Protein AF-A0A7L5YNV5-F1 (afdb_monomer_lite)

Secondary structure (DSSP, 8-state):
---GGGB--EE-TTSEEEEEETTEEEEEEEE-BTB-EEEEEES------TT--HHHHHHHHHTEEEEEE-SSSSEEEEEGGGS-EEEE-------

pLDDT: mean 91.46, std 6.69, range [59.38, 97.75]

Structure (mmCIF, N/CA/C/O backbone):
data_AF-A0A7L5YNV5-F1
#
_entry.id   AF-A0A7L5YNV5-F1
#
loop_
_atom_site.group_PDB
_atom_site.id
_atom_site.type_symbol
_atom_site.label_atom_id
_atom_site.label_alt_id
_atom_site.label_comp_id
_atom_site.label_asym_id
_atom_site.label_entity_id
_atom_site.label_seq_id
_atom_site.pdbx_PDB_ins_code
_atom_site.Cartn_x
_atom_site.Cartn_y
_atom_site.Cartn_z
_atom_site.occupancy
_atom_site.B_iso_or_equiv
_atom_site.auth_seq_id
_atom_site.auth_comp_id
_atom_site.auth_asym_id
_atom_site.auth_atom_id
_atom_site.pdbx_PDB_model_num
ATOM 1 N N . MET A 1 1 ? 0.073 -5.094 -21.010 1.00 59.38 1 MET A N 1
ATOM 2 C CA . MET A 1 1 ? -0.820 -4.833 -19.864 1.00 59.38 1 MET A CA 1
ATOM 3 C C . MET A 1 1 ? -0.074 -5.329 -18.640 1.00 59.38 1 MET A C 1
ATOM 5 O O . MET A 1 1 ? 0.492 -6.411 -18.762 1.00 59.38 1 MET A O 1
ATOM 9 N N . PRO A 1 2 ? 0.039 -4.536 -17.563 1.00 73.44 2 PRO A N 1
ATOM 10 C CA . PRO A 1 2 ? 0.691 -4.990 -16.337 1.00 73.44 2 PRO A CA 1
ATOM 11 C C . PRO A 1 2 ? -0.004 -6.250 -15.809 1.00 73.44 2 PRO A C 1
ATOM 13 O O . PRO A 1 2 ? -1.213 -6.409 -15.985 1.00 73.44 2 PRO A O 1
ATOM 16 N N . ASP A 1 3 ? 0.785 -7.152 -15.234 1.00 85.38 3 ASP A N 1
ATOM 17 C CA . ASP A 1 3 ? 0.309 -8.409 -14.664 1.00 85.38 3 ASP A CA 1
ATOM 18 C C . ASP A 1 3 ? -0.233 -8.145 -13.248 1.00 85.38 3 ASP A C 1
ATOM 20 O O . ASP A 1 3 ? 0.557 -7.775 -12.375 1.00 85.38 3 ASP A O 1
ATOM 24 N N . PRO A 1 4 ? -1.553 -8.265 -13.011 1.00 86.44 4 PRO A N 1
ATOM 25 C CA . PRO A 1 4 ? -2.151 -7.938 -11.720 1.00 86.44 4 PRO A CA 1
ATOM 26 C C . PRO A 1 4 ? -1.637 -8.826 -10.581 1.00 86.44 4 PRO A C 1
ATOM 28 O O . PRO A 1 4 ? -1.594 -8.361 -9.445 1.00 86.44 4 PRO A O 1
ATOM 31 N N . ASP A 1 5 ? -1.177 -10.047 -10.870 1.00 89.56 5 ASP A N 1
ATOM 32 C CA . ASP A 1 5 ? -0.676 -10.974 -9.846 1.00 89.56 5 ASP A CA 1
ATOM 33 C C . ASP A 1 5 ? 0.657 -10.508 -9.233 1.00 89.56 5 ASP A C 1
ATOM 35 O O . ASP A 1 5 ? 1.069 -10.997 -8.181 1.00 89.56 5 ASP A O 1
ATOM 39 N N . LYS A 1 6 ? 1.317 -9.519 -9.849 1.00 92.94 6 LYS A N 1
ATOM 40 C CA . LYS A 1 6 ? 2.539 -8.894 -9.328 1.00 92.94 6 LYS A CA 1
ATOM 41 C C . LYS A 1 6 ? 2.292 -7.656 -8.462 1.00 92.94 6 LYS A C 1
ATOM 43 O O . LYS A 1 6 ? 3.241 -6.951 -8.123 1.00 92.94 6 LYS A O 1
ATOM 48 N N . TYR A 1 7 ? 1.039 -7.362 -8.127 1.00 95.62 7 TYR A N 1
ATOM 49 C CA . TYR A 1 7 ? 0.672 -6.252 -7.252 1.00 95.62 7 TYR A CA 1
ATOM 50 C C . TYR A 1 7 ? -0.097 -6.798 -6.062 1.00 95.62 7 TYR A C 1
ATOM 52 O O . TYR A 1 7 ? -1.296 -7.063 -6.132 1.00 95.62 7 TYR A O 1
ATOM 60 N N . THR A 1 8 ? 0.615 -6.995 -4.960 1.00 96.69 8 THR A N 1
ATOM 61 C CA . THR A 1 8 ? 0.076 -7.645 -3.768 1.00 96.69 8 THR A CA 1
ATOM 62 C C . THR A 1 8 ? 0.250 -6.760 -2.551 1.00 96.69 8 THR A C 1
ATOM 64 O O . THR A 1 8 ? 1.123 -5.895 -2.500 1.00 96.69 8 THR A O 1
ATOM 67 N N . ILE A 1 9 ? -0.603 -6.988 -1.560 1.00 97.00 9 ILE A N 1
ATOM 68 C CA . ILE A 1 9 ? -0.494 -6.384 -0.242 1.00 97.00 9 ILE A CA 1
ATOM 69 C C . ILE A 1 9 ? -0.921 -7.415 0.798 1.00 97.00 9 ILE A C 1
ATOM 71 O O . ILE A 1 9 ? -1.929 -8.105 0.635 1.00 97.00 9 ILE A O 1
ATOM 75 N N . VAL A 1 10 ? -0.130 -7.533 1.854 1.00 97.00 10 VAL A N 1
ATOM 76 C CA . VAL A 1 10 ? -0.344 -8.438 2.981 1.00 97.00 10 VAL A CA 1
ATOM 77 C C . VAL A 1 10 ? -0.464 -7.583 4.233 1.00 97.00 10 VAL A C 1
ATOM 79 O O . VAL A 1 10 ? 0.367 -6.708 4.467 1.00 97.00 10 VAL A O 1
ATOM 82 N N . PHE A 1 11 ? -1.510 -7.807 5.022 1.00 95.50 11 PHE A N 1
ATOM 83 C CA . PHE A 1 11 ? -1.761 -7.097 6.275 1.00 95.50 11 PHE A CA 1
ATOM 84 C C . PHE A 1 11 ? -1.516 -8.045 7.447 1.00 95.50 11 PHE A C 1
ATOM 86 O O . PHE A 1 11 ? -2.093 -9.133 7.475 1.00 95.50 11 PHE A O 1
ATOM 93 N N . TYR A 1 12 ? -0.682 -7.633 8.399 1.00 95.94 12 TYR A N 1
ATOM 94 C CA . TYR A 1 12 ? -0.346 -8.413 9.589 1.00 95.94 12 TYR A CA 1
ATOM 95 C C . TYR A 1 12 ? -1.044 -7.864 10.835 1.00 95.94 12 TYR A C 1
ATOM 97 O O . TYR A 1 12 ? -1.208 -6.657 10.984 1.00 95.94 12 TYR A O 1
ATOM 105 N N . ASP A 1 13 ? -1.387 -8.741 11.780 1.00 93.75 13 ASP A N 1
ATOM 106 C CA . ASP A 1 13 ? -2.119 -8.372 13.004 1.00 93.75 13 ASP A CA 1
ATOM 107 C C . ASP A 1 13 ? -1.389 -7.349 13.901 1.00 93.75 13 ASP A C 1
ATOM 109 O O . ASP A 1 13 ? -2.007 -6.731 14.769 1.00 93.75 13 ASP A O 1
ATOM 113 N N . ASP A 1 14 ? -0.085 -7.145 13.700 1.00 94.94 14 ASP A N 1
ATOM 114 C CA . ASP A 1 14 ? 0.725 -6.154 14.416 1.00 94.94 14 ASP A CA 1
ATOM 115 C C . ASP A 1 14 ? 0.643 -4.730 13.828 1.00 94.94 14 ASP A C 1
ATOM 117 O O . ASP A 1 14 ? 1.262 -3.806 14.360 1.00 94.94 14 ASP A O 1
ATOM 121 N N . GLY A 1 15 ? -0.137 -4.533 12.760 1.00 95.50 15 GLY A N 1
ATOM 122 C CA . GLY A 1 15 ? -0.285 -3.247 12.077 1.00 95.50 15 GLY A CA 1
ATOM 123 C C . GLY A 1 15 ? 0.772 -2.984 11.003 1.00 95.50 15 GLY A C 1
ATOM 124 O O . GLY A 1 15 ? 0.845 -1.870 10.480 1.00 95.50 15 GLY A O 1
ATOM 125 N N . THR A 1 16 ? 1.593 -3.976 10.653 1.00 97.25 16 THR A N 1
ATOM 126 C CA . THR A 1 16 ? 2.530 -3.883 9.529 1.00 97.25 16 THR A CA 1
ATOM 127 C C . THR A 1 16 ? 1.912 -4.384 8.228 1.00 97.25 16 THR A C 1
ATOM 129 O O . THR A 1 16 ? 0.931 -5.133 8.204 1.00 97.25 16 THR A O 1
ATOM 132 N N . THR A 1 17 ? 2.476 -3.942 7.108 1.00 97.44 17 THR A N 1
ATOM 133 C CA . THR A 1 17 ? 2.126 -4.452 5.785 1.00 97.44 17 THR A CA 1
ATOM 134 C C . THR A 1 17 ? 3.369 -4.664 4.938 1.00 97.44 17 THR A C 1
ATOM 136 O O . THR A 1 17 ? 4.361 -3.949 5.077 1.00 97.44 17 THR A O 1
ATOM 139 N N . THR A 1 18 ? 3.316 -5.661 4.064 1.00 97.25 18 THR A N 1
ATOM 140 C CA . THR A 1 18 ? 4.326 -5.905 3.033 1.00 97.25 18 THR A CA 1
ATOM 141 C C . THR A 1 18 ? 3.640 -6.222 1.714 1.00 97.25 18 THR A C 1
ATOM 143 O O . THR A 1 18 ? 2.438 -6.494 1.673 1.00 97.25 18 THR A O 1
ATOM 146 N N . GLY A 1 19 ? 4.389 -6.206 0.619 1.00 96.06 19 GLY A N 1
ATOM 147 C CA . GLY A 1 19 ? 3.846 -6.645 -0.654 1.00 96.06 19 GLY A CA 1
ATOM 148 C C . GLY A 1 19 ? 4.814 -6.535 -1.815 1.00 96.06 19 GLY A C 1
ATOM 149 O O . GLY A 1 19 ? 5.992 -6.198 -1.663 1.00 96.06 19 GLY A O 1
ATOM 150 N N . GLN A 1 20 ? 4.279 -6.841 -2.993 1.00 95.69 20 GLN A N 1
ATOM 151 C CA . GLN A 1 20 ? 4.975 -6.744 -4.266 1.00 95.69 20 GLN A CA 1
ATOM 152 C C . GLN A 1 20 ? 4.364 -5.636 -5.126 1.00 95.69 20 GLN A C 1
ATOM 154 O O . GLN A 1 20 ? 3.147 -5.472 -5.175 1.00 95.69 20 GLN A O 1
ATOM 159 N N . ALA A 1 21 ? 5.226 -4.888 -5.806 1.00 95.25 21 ALA A N 1
ATOM 160 C CA . ALA A 1 21 ? 4.896 -3.861 -6.779 1.00 95.25 21 ALA A CA 1
ATOM 161 C C . ALA A 1 21 ? 5.698 -4.136 -8.065 1.00 95.25 21 ALA A C 1
ATOM 163 O O . ALA A 1 21 ? 6.801 -3.624 -8.256 1.00 95.25 21 ALA A O 1
ATOM 164 N N . ASP A 1 22 ? 5.157 -4.995 -8.929 1.00 93.56 22 ASP A N 1
ATOM 165 C CA . ASP A 1 22 ? 5.841 -5.573 -10.095 1.00 93.56 22 ASP A CA 1
ATOM 166 C C . ASP A 1 22 ? 7.167 -6.260 -9.731 1.00 93.56 22 ASP A C 1
ATOM 168 O O . ASP A 1 22 ? 7.188 -7.333 -9.124 1.00 93.56 22 ASP A O 1
ATOM 172 N N . CYS A 1 23 ? 8.291 -5.649 -10.102 1.00 92.12 23 CYS A N 1
ATOM 173 C CA . CYS A 1 23 ? 9.623 -6.169 -9.832 1.00 92.12 23 CYS A CA 1
ATOM 174 C C . CYS A 1 23 ? 10.160 -5.759 -8.449 1.00 92.12 23 CYS A C 1
ATOM 176 O O . CYS A 1 23 ? 11.168 -6.306 -8.002 1.00 92.12 23 CYS A O 1
ATOM 178 N N . ASN A 1 24 ? 9.494 -4.809 -7.787 1.00 93.25 24 ASN A N 1
ATOM 179 C CA . ASN A 1 24 ? 9.889 -4.242 -6.504 1.00 93.25 24 ASN A CA 1
ATOM 180 C C . ASN A 1 24 ? 9.072 -4.843 -5.356 1.00 93.25 24 ASN A C 1
ATOM 182 O O . ASN A 1 24 ? 7.968 -5.351 -5.550 1.00 93.25 24 ASN A O 1
ATOM 186 N N . THR A 1 25 ? 9.607 -4.761 -4.141 1.00 95.50 25 THR A N 1
ATOM 187 C CA . THR A 1 25 ? 8.885 -5.083 -2.903 1.00 95.50 25 THR A CA 1
ATOM 188 C C . THR A 1 25 ? 8.817 -3.853 -2.015 1.00 95.50 25 THR A C 1
ATOM 190 O O . THR A 1 25 ? 9.616 -2.922 -2.161 1.00 95.50 25 THR A O 1
ATOM 193 N N . PHE A 1 26 ? 7.854 -3.845 -1.104 1.00 96.25 26 PHE A N 1
ATOM 194 C CA . PHE A 1 26 ? 7.692 -2.777 -0.130 1.00 96.25 26 PHE A CA 1
ATOM 195 C C . PHE A 1 26 ? 7.305 -3.328 1.237 1.00 96.25 26 PHE A C 1
ATOM 197 O O . PHE A 1 26 ? 6.704 -4.401 1.363 1.00 96.25 26 PHE A O 1
ATOM 204 N N . SER A 1 27 ? 7.589 -2.513 2.244 1.00 97.44 27 SER A N 1
ATOM 205 C CA . SER A 1 27 ? 7.164 -2.694 3.621 1.00 97.44 27 SER A CA 1
ATOM 206 C C . SER A 1 27 ? 6.508 -1.413 4.128 1.00 97.44 27 SER A C 1
ATOM 208 O O . SER A 1 27 ? 6.643 -0.344 3.532 1.00 97.44 27 SER A O 1
ATOM 210 N N . GLY A 1 28 ? 5.731 -1.505 5.199 1.00 96.94 28 GLY A N 1
ATOM 211 C CA . GLY A 1 28 ? 4.962 -0.370 5.676 1.00 96.94 28 GLY A CA 1
ATOM 212 C C . GLY A 1 28 ? 4.120 -0.671 6.899 1.00 96.94 28 GLY A C 1
ATOM 213 O O . GLY A 1 28 ? 4.254 -1.709 7.551 1.00 96.94 28 GLY A O 1
ATOM 214 N N . THR A 1 29 ? 3.216 0.253 7.196 1.00 97.75 29 THR A N 1
ATOM 215 C CA . THR A 1 29 ? 2.230 0.118 8.266 1.00 97.75 29 THR A CA 1
ATOM 216 C C . THR A 1 29 ? 0.834 0.450 7.770 1.00 97.75 29 THR A C 1
ATOM 218 O O . THR A 1 29 ? 0.643 1.149 6.772 1.00 97.75 29 THR A O 1
ATOM 221 N N . TYR A 1 30 ? -0.162 -0.063 8.482 1.00 96.31 30 TYR A N 1
ATOM 222 C CA . TYR A 1 30 ? -1.552 0.305 8.286 1.00 96.31 30 TYR A CA 1
ATOM 223 C C . TYR A 1 30 ? -2.233 0.537 9.632 1.00 96.31 30 TYR A C 1
ATOM 225 O O . TYR A 1 30 ? -1.831 0.013 10.670 1.00 96.31 30 TYR A O 1
ATOM 233 N N . SER A 1 31 ? -3.286 1.346 9.623 1.00 94.31 31 SER A N 1
ATOM 234 C CA . SER A 1 31 ? -4.079 1.623 10.817 1.00 94.31 31 SER A CA 1
ATOM 235 C C . SER A 1 31 ? -5.551 1.718 10.469 1.00 94.31 31 SER A C 1
ATOM 237 O O . SER A 1 31 ? -5.910 2.182 9.393 1.00 94.31 31 SER A O 1
ATOM 239 N N . GLN A 1 32 ? -6.389 1.275 11.404 1.00 90.00 32 GLN A N 1
ATOM 240 C CA . GLN A 1 32 ? -7.851 1.394 11.365 1.00 90.00 32 GLN A CA 1
ATOM 241 C C . GLN A 1 32 ? -8.400 2.272 12.498 1.00 90.00 32 GLN A C 1
ATOM 243 O O . GLN A 1 32 ? -9.606 2.492 12.586 1.00 90.00 32 GLN A O 1
ATOM 248 N N . ALA A 1 33 ? -7.536 2.763 13.393 1.00 85.38 33 ALA A N 1
ATOM 249 C CA . ALA A 1 33 ? -7.963 3.389 14.643 1.00 85.38 33 ALA A CA 1
ATOM 250 C C . ALA A 1 33 ? -8.615 4.770 14.448 1.00 85.38 33 ALA A C 1
ATOM 252 O O . ALA A 1 33 ? -9.500 5.137 15.215 1.00 85.38 33 ALA A O 1
ATOM 253 N N . ASN A 1 34 ? -8.201 5.525 13.426 1.00 80.81 34 ASN A N 1
ATOM 254 C CA . ASN A 1 34 ? -8.686 6.881 13.129 1.00 80.81 34 ASN A CA 1
ATOM 255 C C . ASN A 1 34 ? -9.072 7.015 11.647 1.00 80.81 34 ASN A C 1
ATOM 257 O O . ASN A 1 34 ? -8.739 7.999 10.990 1.00 80.81 34 ASN A O 1
ATOM 261 N N . GLY A 1 35 ? -9.741 5.990 11.117 1.00 83.31 35 GLY A N 1
ATOM 262 C CA . GLY A 1 35 ? -9.876 5.777 9.676 1.00 83.31 35 GLY A CA 1
ATOM 263 C C . GLY A 1 35 ? -8.844 4.773 9.168 1.00 83.31 35 GLY A C 1
ATOM 264 O O . GLY A 1 35 ? -7.964 4.354 9.920 1.00 83.31 35 GLY A O 1
ATOM 265 N N . PHE A 1 36 ? -9.002 4.351 7.912 1.00 92.31 36 PHE A N 1
ATOM 266 C CA . PHE A 1 36 ? -8.114 3.376 7.288 1.00 92.31 36 PHE A CA 1
ATOM 267 C C . PHE A 1 36 ? -7.005 4.111 6.537 1.00 92.31 36 PHE A C 1
ATOM 269 O O . PHE A 1 36 ? -7.282 4.809 5.564 1.00 92.31 36 PHE A O 1
ATOM 276 N N . THR A 1 37 ? -5.769 3.955 6.996 1.00 95.38 37 THR A N 1
ATOM 277 C CA . THR A 1 37 ? -4.581 4.565 6.386 1.00 95.38 37 THR A CA 1
ATOM 278 C C . THR A 1 37 ? -3.539 3.498 6.119 1.00 95.38 37 THR A C 1
ATOM 280 O O . THR A 1 37 ? -3.381 2.581 6.928 1.00 95.38 37 THR A O 1
ATOM 283 N N . ILE A 1 38 ? -2.793 3.659 5.035 1.00 97.06 38 ILE A N 1
ATOM 284 C CA . ILE A 1 38 ? -1.628 2.844 4.702 1.00 97.06 38 ILE A CA 1
ATOM 285 C C . ILE A 1 38 ? -0.446 3.793 4.501 1.00 97.06 38 ILE A C 1
ATOM 287 O O . ILE A 1 38 ? -0.613 4.918 4.037 1.00 97.06 38 ILE A O 1
ATOM 291 N N . SER A 1 39 ? 0.742 3.363 4.905 1.00 96.81 39 SER A N 1
ATOM 292 C CA . SER A 1 39 ? 1.988 4.064 4.609 1.00 96.81 39 SER A CA 1
ATOM 293 C C . SER A 1 39 ? 3.038 3.041 4.224 1.00 96.81 39 SER A C 1
ATOM 295 O O . SER A 1 39 ? 3.362 2.168 5.031 1.00 96.81 39 SER A O 1
ATOM 297 N N . VAL A 1 40 ? 3.547 3.126 2.999 1.00 96.88 40 VAL A N 1
ATOM 298 C CA . VAL A 1 40 ? 4.492 2.152 2.443 1.00 96.88 40 VAL A CA 1
ATOM 299 C C . VAL A 1 40 ? 5.82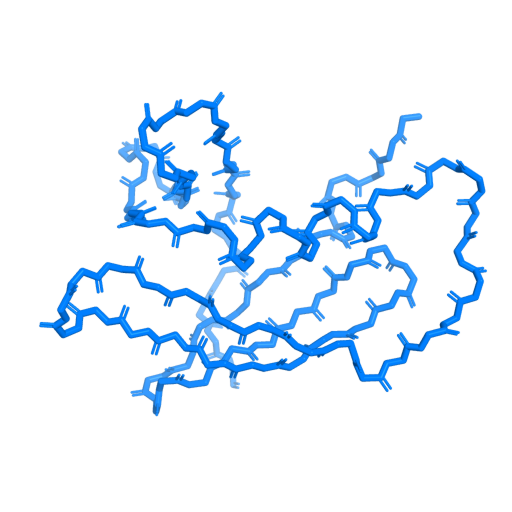3 2.798 2.092 1.00 96.88 40 VAL A C 1
ATOM 301 O O . VAL A 1 40 ? 5.950 3.996 1.868 1.00 96.88 40 VAL A O 1
ATOM 304 N N . THR A 1 41 ? 6.872 1.992 2.084 1.00 93.50 41 THR A N 1
ATOM 305 C CA . THR A 1 41 ? 8.215 2.377 1.666 1.00 93.50 41 THR A CA 1
ATOM 306 C C . THR A 1 41 ? 8.772 1.260 0.785 1.00 93.50 41 THR A C 1
ATOM 308 O O . THR A 1 41 ? 8.727 0.096 1.186 1.00 93.50 41 THR A O 1
ATOM 311 N N . PRO A 1 42 ? 9.287 1.571 -0.418 1.00 91.75 42 PRO A N 1
ATOM 312 C CA . PRO A 1 42 ? 9.931 0.566 -1.253 1.00 91.75 42 PRO A CA 1
ATOM 313 C C . PRO A 1 42 ? 11.181 0.005 -0.561 1.00 91.75 42 PRO A C 1
ATOM 315 O O . PRO A 1 42 ? 12.060 0.769 -0.161 1.00 91.75 42 PRO A O 1
ATOM 318 N N . ASP A 1 43 ? 11.290 -1.321 -0.473 1.00 87.25 43 ASP A N 1
ATOM 319 C CA . ASP A 1 43 ? 12.487 -1.999 0.052 1.00 87.25 43 ASP A CA 1
ATOM 320 C C . ASP A 1 43 ? 13.568 -2.131 -1.029 1.00 87.25 43 ASP A C 1
ATOM 322 O O . ASP A 1 43 ? 14.768 -2.112 -0.753 1.00 87.25 43 ASP A O 1
ATOM 326 N N . VAL A 1 44 ? 13.130 -2.270 -2.283 1.00 80.38 44 VAL A N 1
ATOM 327 C CA . VAL A 1 44 ? 13.979 -2.406 -3.467 1.00 80.38 44 VAL A CA 1
ATOM 328 C C . VAL A 1 44 ? 13.518 -1.392 -4.508 1.00 80.38 44 VAL A C 1
ATOM 330 O O . VAL A 1 44 ? 12.329 -1.282 -4.788 1.00 80.38 44 VAL A O 1
ATOM 333 N N . MET A 1 45 ? 14.466 -0.657 -5.094 1.00 76.50 45 MET A N 1
ATOM 334 C CA . MET A 1 45 ? 14.228 0.221 -6.246 1.00 76.50 45 MET A CA 1
ATOM 335 C C . MET A 1 45 ? 14.941 -0.339 -7.477 1.00 76.50 45 MET A C 1
ATOM 337 O O . MET A 1 45 ? 15.920 0.226 -7.969 1.00 76.50 45 MET A O 1
ATOM 341 N N . ALA A 1 46 ? 14.493 -1.502 -7.942 1.00 82.69 46 ALA A N 1
ATOM 342 C CA . ALA A 1 46 ? 14.907 -2.032 -9.228 1.00 82.69 46 ALA A CA 1
ATOM 343 C C . ALA A 1 46 ? 14.237 -1.234 -10.356 1.00 82.69 46 ALA A C 1
ATOM 345 O O . ALA A 1 46 ? 13.136 -0.697 -10.213 1.00 82.69 46 ALA A O 1
ATOM 346 N N . ALA A 1 47 ? 14.922 -1.155 -11.496 1.00 84.50 47 ALA A N 1
ATOM 347 C CA . ALA A 1 47 ? 14.347 -0.598 -12.709 1.00 84.50 47 ALA A CA 1
ATOM 348 C C . ALA A 1 47 ? 13.380 -1.627 -13.310 1.00 84.50 47 ALA A C 1
ATOM 350 O O . ALA A 1 47 ? 13.813 -2.530 -14.027 1.00 84.50 47 ALA A O 1
ATOM 351 N N . CYS A 1 48 ? 12.092 -1.514 -12.979 1.00 86.88 48 CYS A N 1
ATOM 352 C CA . CYS A 1 48 ? 11.054 -2.326 -13.607 1.00 86.88 48 CYS A CA 1
ATOM 353 C C . CYS A 1 48 ? 10.885 -1.946 -15.088 1.00 86.88 48 CYS A C 1
ATOM 355 O O . CYS A 1 48 ? 11.326 -0.884 -15.539 1.00 86.88 48 CYS A O 1
ATOM 357 N N . ASP A 1 49 ? 10.246 -2.826 -15.857 1.00 88.06 49 ASP A N 1
ATOM 358 C CA . ASP A 1 49 ? 10.003 -2.594 -17.279 1.00 88.06 49 ASP A CA 1
ATOM 359 C C . ASP A 1 49 ? 9.140 -1.340 -17.508 1.00 88.06 49 ASP A C 1
ATOM 361 O O . ASP A 1 49 ? 8.350 -0.936 -16.658 1.00 88.06 49 ASP A O 1
ATOM 365 N N . GLN A 1 50 ? 9.218 -0.745 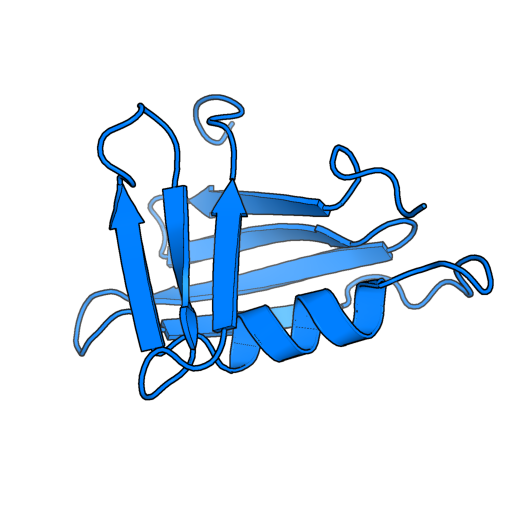-18.704 1.00 82.06 50 GLN A N 1
ATOM 366 C CA . GLN A 1 50 ? 8.500 0.495 -19.059 1.00 82.06 50 GLN A CA 1
ATOM 367 C C . GLN A 1 50 ? 6.964 0.414 -18.882 1.00 82.06 50 GLN A C 1
ATOM 369 O O . GLN A 1 50 ? 6.288 1.440 -18.851 1.00 82.06 50 GLN A O 1
ATOM 374 N N . GLY A 1 51 ? 6.400 -0.794 -18.791 1.00 84.62 51 GLY A N 1
ATOM 375 C CA . GLY A 1 51 ? 4.976 -1.027 -18.535 1.00 84.62 51 GLY A CA 1
ATOM 376 C C . GLY A 1 51 ? 4.590 -1.159 -17.057 1.00 84.62 51 GLY A C 1
ATOM 377 O O . GLY A 1 51 ? 3.412 -1.398 -16.786 1.00 84.62 51 GLY A O 1
ATOM 378 N N . SER A 1 52 ? 5.551 -1.050 -16.137 1.00 91.38 52 SER A N 1
ATOM 379 C CA . SER A 1 52 ? 5.331 -1.154 -14.696 1.00 91.38 52 SER A CA 1
ATOM 380 C C . SER A 1 52 ? 4.445 -0.026 -14.173 1.00 91.38 52 SER A C 1
ATOM 382 O O . SER A 1 52 ? 4.575 1.136 -14.556 1.00 91.38 52 SER A O 1
ATOM 384 N N . MET A 1 53 ? 3.561 -0.394 -13.253 1.00 93.00 53 MET A N 1
ATOM 385 C CA . MET A 1 53 ? 2.760 0.506 -12.426 1.00 93.00 53 MET A CA 1
ATOM 386 C C . MET A 1 53 ? 3.255 0.554 -10.974 1.00 93.00 53 MET A C 1
ATOM 388 O O . MET A 1 53 ?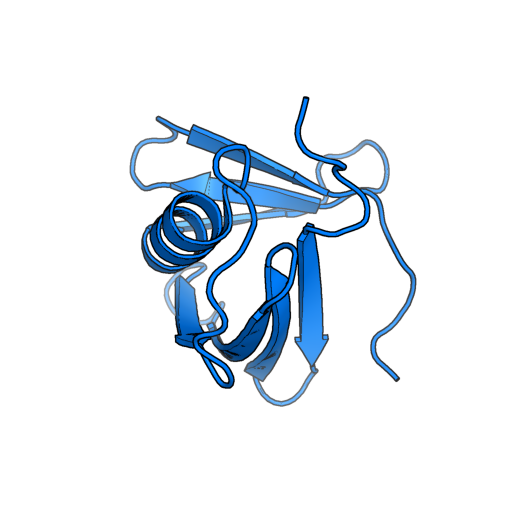 2.510 0.994 -10.110 1.00 93.00 53 MET A O 1
ATOM 392 N N . ASP A 1 54 ? 4.475 0.101 -10.675 1.00 93.00 54 ASP A N 1
ATOM 393 C CA . ASP A 1 54 ? 5.036 0.052 -9.315 1.00 93.00 54 ASP A CA 1
ATOM 394 C C . ASP A 1 54 ? 4.919 1.389 -8.571 1.00 93.00 54 ASP A C 1
ATOM 396 O O . ASP A 1 54 ? 4.309 1.446 -7.505 1.00 93.00 54 ASP A O 1
ATOM 400 N N . GLN A 1 55 ? 5.397 2.489 -9.160 1.00 91.94 55 GLN A N 1
ATOM 401 C CA . GLN A 1 55 ? 5.307 3.810 -8.527 1.00 91.94 55 GLN A CA 1
ATOM 402 C C . GLN A 1 55 ? 3.860 4.277 -8.361 1.00 91.94 55 GLN A C 1
ATOM 404 O O . GLN A 1 55 ? 3.505 4.853 -7.337 1.00 91.94 55 GLN A O 1
ATOM 409 N N . GLN A 1 56 ? 3.007 4.026 -9.359 1.00 93.56 56 GLN A N 1
ATOM 410 C CA . GLN A 1 56 ? 1.593 4.382 -9.270 1.00 93.56 56 GLN A CA 1
ATOM 411 C C . GLN A 1 56 ? 0.901 3.591 -8.158 1.00 93.56 56 GLN A C 1
ATOM 413 O O . GLN A 1 56 ? 0.127 4.167 -7.404 1.00 93.56 56 GLN A O 1
ATOM 418 N N . PHE A 1 57 ? 1.182 2.297 -8.045 1.00 95.19 57 PHE A N 1
ATOM 419 C CA . PHE A 1 57 ? 0.611 1.428 -7.029 1.00 95.19 57 PHE A CA 1
ATOM 420 C C . PHE A 1 57 ? 1.013 1.873 -5.622 1.00 95.19 57 PHE A C 1
ATOM 422 O O . PHE A 1 57 ? 0.136 2.051 -4.783 1.00 95.19 57 PHE A O 1
ATOM 429 N N . LEU A 1 58 ? 2.301 2.143 -5.386 1.00 95.00 58 LEU A N 1
ATOM 430 C CA . LEU A 1 58 ? 2.787 2.631 -4.090 1.00 95.00 58 LEU A CA 1
ATOM 431 C C . LEU A 1 58 ? 2.163 3.982 -3.713 1.00 95.00 58 LEU A C 1
ATOM 433 O O . LEU A 1 58 ? 1.653 4.125 -2.607 1.00 95.00 58 LEU A O 1
ATOM 437 N N . ASN A 1 59 ? 2.096 4.931 -4.653 1.00 95.06 59 ASN A N 1
ATOM 438 C CA . ASN A 1 59 ? 1.446 6.223 -4.409 1.00 95.06 59 ASN A CA 1
ATOM 439 C C . ASN A 1 59 ? -0.047 6.059 -4.081 1.00 95.06 59 ASN A C 1
ATOM 441 O O . ASN A 1 59 ? -0.563 6.716 -3.184 1.00 95.06 59 ASN A O 1
ATOM 445 N N . LEU A 1 60 ? -0.748 5.165 -4.789 1.00 96.25 60 LEU A N 1
ATOM 446 C CA . LEU A 1 60 ? -2.156 4.887 -4.513 1.00 96.25 60 LEU A CA 1
ATOM 447 C C . LEU A 1 60 ? -2.361 4.298 -3.120 1.00 96.25 60 LEU A C 1
ATOM 449 O O . LEU A 1 60 ? -3.377 4.612 -2.509 1.00 96.25 60 LEU A O 1
ATOM 453 N N . LEU A 1 61 ? -1.436 3.455 -2.643 1.00 96.62 61 LEU A N 1
ATOM 454 C CA . LEU A 1 61 ? -1.468 2.903 -1.288 1.00 96.62 61 LEU A CA 1
ATOM 455 C C . LEU A 1 61 ? -1.303 4.004 -0.235 1.00 96.62 61 LEU A C 1
ATOM 457 O O . LEU A 1 61 ? -2.093 4.039 0.705 1.00 96.62 61 LEU A O 1
ATOM 461 N N . ASP A 1 62 ? -0.357 4.926 -0.418 1.00 95.94 62 ASP A N 1
ATOM 462 C CA . ASP A 1 62 ? -0.166 6.067 0.492 1.00 95.94 62 ASP A CA 1
ATOM 463 C C . ASP A 1 62 ? -1.364 7.040 0.495 1.00 95.94 62 ASP A C 1
ATOM 465 O O . ASP A 1 62 ? -1.661 7.667 1.513 1.00 95.94 62 ASP A O 1
ATOM 469 N N . ASP A 1 63 ? -2.102 7.129 -0.615 1.00 95.94 63 ASP A N 1
ATOM 470 C CA . ASP A 1 63 ? -3.302 7.967 -0.746 1.00 95.94 63 ASP A CA 1
ATOM 471 C C . ASP A 1 63 ? -4.591 7.302 -0.214 1.00 95.94 63 ASP A C 1
ATOM 473 O O . ASP A 1 63 ? -5.674 7.913 -0.244 1.00 95.94 63 ASP A O 1
ATOM 477 N N . VAL A 1 64 ? -4.526 6.047 0.251 1.00 96.31 64 VAL A N 1
ATOM 478 C CA . VAL A 1 64 ? -5.694 5.325 0.771 1.00 96.31 64 VAL A CA 1
ATOM 479 C C . VAL A 1 64 ? -6.246 6.010 2.023 1.00 96.31 64 VAL A C 1
ATOM 481 O O . VAL A 1 64 ? -5.539 6.267 2.993 1.00 96.31 64 VAL A O 1
ATOM 484 N N . ALA A 1 65 ? -7.564 6.221 2.022 1.00 95.06 65 ALA A N 1
ATOM 485 C CA . ALA A 1 65 ? -8.302 6.802 3.145 1.00 95.06 65 ALA A CA 1
ATOM 486 C C . ALA A 1 65 ? -9.434 5.901 3.671 1.00 95.06 65 ALA A C 1
ATOM 488 O O . ALA A 1 65 ? -10.028 6.175 4.718 1.00 95.06 65 ALA A O 1
ATOM 489 N N . ALA A 1 66 ? -9.789 4.848 2.932 1.00 93.44 66 ALA A N 1
ATOM 490 C CA . ALA A 1 66 ? -10.770 3.860 3.355 1.00 93.44 66 ALA A CA 1
ATOM 491 C C . ALA A 1 66 ? -10.482 2.495 2.714 1.00 93.44 66 ALA A C 1
ATOM 493 O O . ALA A 1 66 ? -9.965 2.411 1.599 1.00 93.44 66 ALA A O 1
ATOM 494 N N . GLY A 1 67 ? -10.846 1.422 3.410 1.00 92.25 67 GLY A N 1
ATOM 495 C CA . GLY A 1 67 ? -10.642 0.062 2.932 1.00 92.25 67 GLY A CA 1
ATOM 496 C C . GLY A 1 67 ? -11.517 -0.940 3.670 1.00 92.25 67 GLY A C 1
ATOM 497 O O . GLY A 1 67 ? -11.962 -0.681 4.789 1.00 92.25 67 GLY A O 1
ATOM 498 N N . GLY A 1 68 ? -11.799 -2.068 3.026 1.00 91.31 68 GLY A N 1
ATOM 499 C CA . GLY A 1 68 ? -12.580 -3.150 3.616 1.00 91.31 68 GLY A CA 1
ATOM 500 C C . GLY A 1 68 ? -12.997 -4.215 2.602 1.00 91.31 68 GLY A C 1
ATOM 501 O O . GLY A 1 68 ? -12.681 -4.098 1.415 1.00 91.31 68 GLY A O 1
ATOM 502 N N . PRO A 1 69 ? -13.704 -5.265 3.054 1.00 92.56 69 PRO A N 1
ATOM 503 C CA . PRO A 1 69 ? -14.209 -6.308 2.171 1.00 92.56 69 PRO A CA 1
ATOM 504 C C . PRO A 1 69 ? -15.081 -5.722 1.058 1.00 92.56 69 PRO A C 1
ATOM 506 O O . PRO A 1 69 ? -15.943 -4.882 1.315 1.00 92.56 69 PRO A O 1
ATOM 509 N N . ASP A 1 70 ? -14.894 -6.192 -0.171 1.00 92.69 70 ASP A N 1
ATOM 510 C CA . ASP A 1 70 ? -15.632 -5.695 -1.342 1.00 92.69 70 ASP A CA 1
ATOM 511 C C . ASP 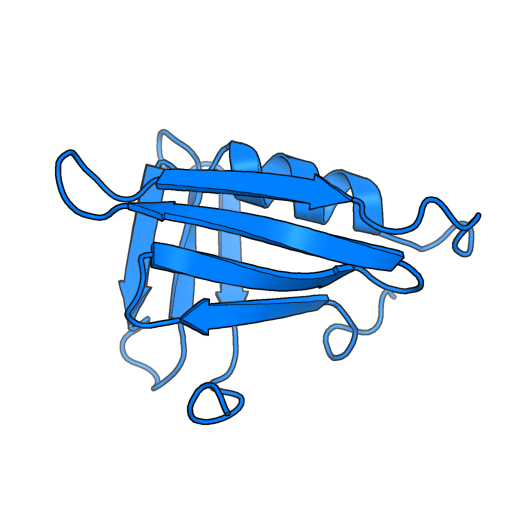A 1 70 ? -17.051 -6.287 -1.484 1.00 92.69 70 ASP A C 1
ATOM 513 O O . ASP A 1 70 ? -17.821 -5.879 -2.353 1.00 92.69 70 ASP A O 1
ATOM 517 N N . GLY A 1 71 ? -17.406 -7.255 -0.633 1.00 90.31 71 GLY A N 1
ATOM 518 C CA . GLY A 1 71 ? -18.670 -7.997 -0.685 1.00 90.31 71 GLY A CA 1
ATOM 519 C C . GLY A 1 71 ? -18.693 -9.164 -1.684 1.00 90.31 71 GLY A C 1
ATOM 520 O O . GLY A 1 71 ? -19.645 -9.941 -1.674 1.00 90.31 71 GLY A O 1
ATOM 521 N N . ALA A 1 72 ? -17.647 -9.330 -2.494 1.00 91.50 72 ALA A N 1
ATOM 522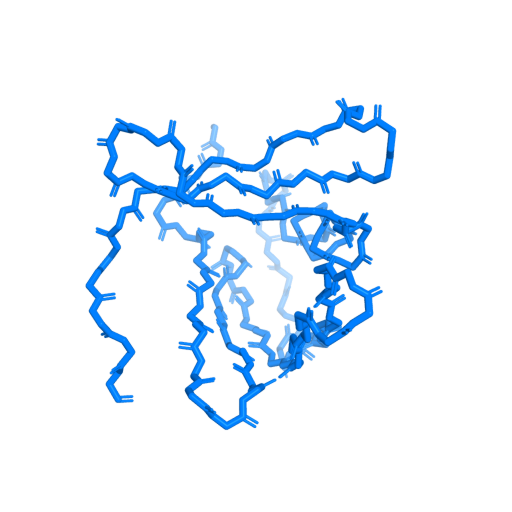 C CA . ALA A 1 72 ? -17.426 -10.447 -3.415 1.00 91.50 72 ALA A CA 1
ATOM 523 C C . ALA A 1 72 ? -16.368 -11.446 -2.903 1.00 91.50 72 ALA A C 1
ATOM 525 O O . ALA A 1 72 ? -16.076 -12.439 -3.568 1.00 91.50 72 ALA A O 1
ATOM 526 N N . GLY A 1 73 ? -15.825 -11.208 -1.706 1.00 90.56 73 GLY A N 1
ATOM 527 C CA . GLY A 1 73 ? -14.797 -12.042 -1.078 1.00 90.56 73 GLY A CA 1
ATOM 528 C C . GLY A 1 73 ? -13.374 -11.525 -1.287 1.00 90.56 73 GLY A C 1
ATOM 529 O O . GLY A 1 73 ? -12.431 -12.189 -0.861 1.00 90.56 73 GLY A O 1
ATOM 530 N N . GLY A 1 74 ? -13.221 -10.358 -1.913 1.00 93.75 74 GLY A N 1
ATOM 531 C CA . GLY A 1 74 ? -11.972 -9.629 -2.058 1.00 93.75 74 GLY A CA 1
ATOM 532 C C . GLY A 1 74 ? -11.859 -8.449 -1.093 1.00 93.75 74 GLY A C 1
ATOM 533 O O . GLY A 1 74 ? -12.651 -8.271 -0.160 1.00 93.75 74 GLY A O 1
ATOM 534 N N . LEU A 1 75 ? -10.849 -7.624 -1.340 1.00 94.75 75 LEU A N 1
ATOM 535 C CA . LEU A 1 75 ? -10.580 -6.384 -0.623 1.00 94.75 75 LEU A CA 1
ATOM 536 C C . LEU A 1 75 ? -10.714 -5.207 -1.588 1.00 94.75 75 LEU A C 1
ATOM 538 O O . LEU A 1 75 ? -10.210 -5.241 -2.709 1.00 94.75 75 LEU A O 1
ATOM 542 N N . MET A 1 76 ? -11.345 -4.138 -1.120 1.00 95.44 76 MET A N 1
ATOM 543 C CA . MET A 1 76 ? -11.397 -2.858 -1.805 1.00 95.44 76 MET A CA 1
ATOM 544 C C . MET A 1 76 ? -10.674 -1.809 -0.964 1.00 95.44 76 MET A C 1
ATOM 546 O O . MET A 1 76 ? -11.007 -1.614 0.204 1.00 95.44 76 MET A O 1
ATOM 550 N N . LEU A 1 77 ? -9.716 -1.109 -1.572 1.00 95.62 77 LEU A N 1
ATOM 551 C CA . LEU A 1 77 ? -9.108 0.102 -1.022 1.00 95.62 77 LEU A CA 1
ATOM 552 C C . LEU A 1 77 ? -9.519 1.301 -1.871 1.00 95.62 77 LEU A C 1
ATOM 554 O O . LEU A 1 77 ? -9.707 1.179 -3.084 1.00 95.62 77 LEU A O 1
ATOM 558 N N . GLN A 1 78 ? -9.660 2.464 -1.248 1.00 95.56 78 GLN A N 1
ATOM 559 C CA . GLN A 1 78 ? -10.046 3.689 -1.940 1.00 95.56 78 GLN A CA 1
ATOM 560 C C . GLN A 1 78 ? -9.267 4.898 -1.438 1.00 95.56 78 GLN A C 1
ATOM 562 O O . GLN A 1 78 ? -9.040 5.060 -0.234 1.00 95.56 78 GLN A O 1
ATOM 567 N N . THR A 1 79 ? -8.905 5.767 -2.379 1.00 94.69 79 THR A N 1
ATOM 568 C CA . THR A 1 79 ? -8.254 7.041 -2.075 1.00 94.69 79 THR A CA 1
ATOM 569 C C . THR A 1 79 ? -9.247 8.051 -1.504 1.00 94.69 79 THR A C 1
ATOM 571 O O . THR A 1 79 ? -10.472 7.867 -1.576 1.00 94.69 79 THR A O 1
ATOM 574 N N . ALA A 1 80 ? -8.733 9.132 -0.916 1.00 89.69 80 ALA A N 1
ATOM 575 C CA . ALA A 1 80 ? -9.563 10.207 -0.380 1.00 89.69 80 ALA A CA 1
ATOM 576 C C . ALA A 1 80 ? -10.595 10.711 -1.413 1.00 89.69 80 ALA A C 1
ATOM 578 O O . ALA A 1 80 ? -10.287 10.959 -2.578 1.00 89.69 80 ALA A O 1
ATOM 579 N N . GLY A 1 81 ? -11.857 10.837 -0.991 1.00 84.88 81 GLY A N 1
ATOM 580 C CA . GLY A 1 81 ? -12.957 11.244 -1.874 1.00 84.88 81 GLY A CA 1
ATOM 581 C C . GLY A 1 81 ? -13.416 10.179 -2.884 1.00 84.88 81 GLY A C 1
ATOM 582 O O . GLY A 1 81 ? -14.319 10.456 -3.669 1.00 84.88 81 GLY A O 1
ATOM 583 N N . GLY A 1 82 ? -12.840 8.970 -2.864 1.00 84.50 82 GLY A N 1
ATOM 584 C CA . GLY A 1 82 ? -13.260 7.838 -3.696 1.00 84.50 82 GLY A CA 1
ATOM 585 C C . GLY A 1 82 ? -12.879 7.956 -5.174 1.00 84.50 82 GLY A C 1
ATOM 586 O O . GLY A 1 82 ? -13.494 7.291 -6.010 1.00 84.50 82 GLY A O 1
ATOM 587 N N . ALA A 1 83 ? -11.897 8.802 -5.505 1.00 88.94 83 ALA A N 1
ATOM 588 C CA . ALA A 1 83 ? -11.475 9.063 -6.881 1.00 88.94 83 ALA A CA 1
ATOM 589 C C . ALA A 1 83 ? -10.896 7.816 -7.567 1.00 88.94 83 ALA A C 1
ATOM 591 O O . ALA A 1 83 ? -11.119 7.599 -8.758 1.00 88.94 83 ALA A O 1
ATOM 592 N N . GLN A 1 84 ? -10.169 6.993 -6.811 1.00 94.31 84 GLN A N 1
ATOM 593 C CA . GLN A 1 84 ? -9.570 5.751 -7.285 1.00 94.31 84 GLN A CA 1
ATOM 594 C C . GLN A 1 84 ? -9.892 4.608 -6.330 1.00 94.31 84 GLN A C 1
ATOM 596 O O . GLN A 1 84 ? -10.059 4.800 -5.124 1.00 94.31 84 GLN A O 1
ATOM 601 N N . LYS A 1 85 ? -9.996 3.408 -6.905 1.00 94.06 85 LYS A N 1
ATOM 602 C CA . LYS A 1 85 ? -10.293 2.170 -6.191 1.00 94.06 85 LYS A CA 1
ATOM 603 C C . LYS A 1 85 ? -9.301 1.102 -6.618 1.00 94.06 85 LYS A C 1
ATOM 605 O O . LYS A 1 85 ? -9.129 0.873 -7.813 1.00 94.06 85 LYS A O 1
ATOM 610 N N . LEU A 1 86 ? -8.693 0.449 -5.641 1.00 94.94 86 LEU A N 1
ATOM 611 C CA . LEU A 1 86 ? -7.883 -0.746 -5.823 1.00 94.94 86 LEU A CA 1
ATOM 612 C C . LEU A 1 86 ? -8.745 -1.940 -5.406 1.00 94.94 86 LEU A C 1
ATOM 614 O O . LEU A 1 86 ? -9.328 -1.928 -4.321 1.00 94.94 86 LEU A O 1
ATOM 618 N N . LEU A 1 87 ? -8.852 -2.941 -6.274 1.00 94.94 87 LEU A N 1
ATOM 619 C CA . LEU A 1 87 ? -9.602 -4.168 -6.015 1.00 94.94 87 LEU A CA 1
ATOM 620 C C . LEU A 1 87 ? -8.622 -5.331 -5.986 1.00 94.94 87 LEU A C 1
ATOM 622 O O . LEU A 1 87 ? -7.860 -5.517 -6.933 1.00 94.94 87 LEU A O 1
ATOM 626 N N . PHE A 1 88 ? -8.666 -6.111 -4.916 1.00 95.50 88 PHE A N 1
ATOM 627 C CA . PHE A 1 88 ? -7.780 -7.243 -4.701 1.00 95.50 88 PHE A CA 1
ATOM 628 C C . PHE A 1 88 ? -8.593 -8.517 -4.539 1.00 95.50 88 PHE A C 1
ATOM 630 O O . PHE A 1 88 ? -9.579 -8.555 -3.801 1.00 95.50 88 PHE A O 1
ATOM 637 N N . SER A 1 89 ? -8.127 -9.582 -5.183 1.00 95.44 89 SER A N 1
ATOM 638 C CA . SER A 1 89 ? -8.587 -10.931 -4.863 1.00 95.44 89 SER A CA 1
ATOM 639 C C . SER A 1 89 ? -7.947 -11.389 -3.552 1.00 95.44 89 SER A C 1
ATOM 641 O O . SER A 1 89 ? -6.815 -11.020 -3.245 1.00 95.44 89 SER A O 1
ATOM 643 N N . ASN A 1 90 ? -8.659 -12.197 -2.768 1.00 93.25 90 ASN A N 1
ATOM 644 C CA . ASN A 1 90 ? -8.120 -12.732 -1.522 1.00 93.25 90 ASN A CA 1
ATOM 645 C C . ASN A 1 90 ? -7.028 -13.778 -1.810 1.00 93.25 90 ASN A C 1
ATOM 647 O O . ASN A 1 90 ? -7.317 -14.843 -2.353 1.00 93.25 90 ASN A O 1
ATOM 651 N N . GLY A 1 91 ? -5.785 -13.457 -1.438 1.00 90.31 91 GLY A N 1
ATOM 652 C CA . GLY A 1 91 ? -4.618 -14.331 -1.598 1.00 90.31 91 GLY A CA 1
ATOM 653 C C . GLY A 1 91 ? -4.402 -15.343 -0.465 1.00 90.31 91 GLY A C 1
ATOM 654 O O . GLY A 1 91 ? -3.483 -16.151 -0.550 1.00 90.31 91 GLY A O 1
ATOM 655 N N . GLY A 1 92 ? -5.232 -15.324 0.582 1.00 90.62 92 GLY A N 1
ATOM 656 C CA . GLY A 1 92 ? -5.075 -16.130 1.794 1.00 90.62 92 GLY A CA 1
ATOM 657 C C . GLY A 1 92 ? -4.668 -15.306 3.019 1.00 90.62 92 GLY A C 1
ATOM 658 O O . GLY A 1 92 ? -4.556 -14.083 2.967 1.00 90.62 92 GLY A O 1
ATOM 659 N N . ALA A 1 93 ? -4.490 -15.991 4.151 1.00 85.94 93 ALA A N 1
ATOM 660 C CA . ALA A 1 93 ? -4.037 -15.361 5.388 1.00 85.94 93 ALA A CA 1
ATOM 661 C C . ALA A 1 93 ? -2.549 -14.988 5.306 1.00 85.94 93 ALA A C 1
ATOM 663 O O . ALA A 1 93 ? -1.764 -15.717 4.696 1.00 85.94 93 ALA A O 1
ATOM 664 N N . ALA A 1 94 ? -2.172 -13.886 5.961 1.00 81.06 94 ALA A N 1
ATOM 665 C CA . ALA A 1 94 ? -0.772 -13.556 6.198 1.00 81.06 94 ALA A CA 1
ATOM 666 C C . ALA A 1 94 ? -0.087 -14.721 6.939 1.00 81.06 94 ALA A C 1
ATOM 668 O O . ALA A 1 94 ? -0.673 -15.300 7.858 1.00 81.06 94 ALA A O 1
A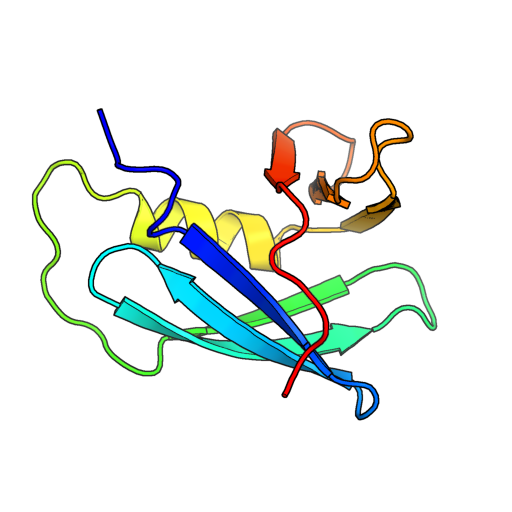TOM 669 N N . GLN A 1 95 ? 1.113 -15.093 6.489 1.00 64.00 95 GLN A N 1
ATOM 670 C CA . GLN A 1 95 ? 1.907 -16.191 7.053 1.00 64.00 95 GLN A CA 1
ATOM 671 C C . GLN A 1 95 ? 2.968 -15.683 8.021 1.00 64.00 95 GLN A C 1
ATOM 673 O O . GLN A 1 95 ? 3.521 -14.592 7.755 1.00 64.00 95 GLN A O 1
#

Radius of gyration: 12.81 Å; chains: 1; bounding box: 34×27×34 Å

Sequence (95 aa):
MPDPDKYTIVFYDDGTTTGQADCNTFSGTYSQANGFTISVTPDVMAACDQGSMDQQFLNLLDDVAAGGPDGAGGLMLQTAGGAQKLLFSNGGAAQ

Foldseek 3Di:
DDDVVQFDWAADPVQKIKHGQRVWIWIWGWDPPVFTATQIDTPDDDDDDPPTCSVVSNVQRRQWGHKDDPVPQWIWTAGPPRPDIDIGHDPDHDD